Protein AF-A0A8H4LKE3-F1 (afdb_monomer_lite)

Radius of gyration: 18.61 Å; chains: 1; bounding box: 48×23×68 Å

Sequence (124 aa):
MVNLLLLNFLAVTGAQALWLATQNMDYSTNTGEGGVFNSPYCQVGKGDTEADAFSQASSTTNGIAIIAGGHCDQLPYQHTNQLGGFWDDHGTINYEDDTTHWFCSTGSESRGSCDAGAGVPKKK

pLDDT: mean 70.17, std 16.21, range [37.0, 90.12]

Secondary structure (DSSP, 8-state):
---------------PPPEEEEEEEEEE--STTT-EEEEEEEEEEEESSHHHHHHHHT-SSS---EETTS-GGGGGG-EEE-GGGEEEETTEEEEE-SSEEEEE---SSSEEEEETTSS-PEE-

Structure (mmCIF, N/CA/C/O backbone):
data_AF-A0A8H4LKE3-F1
#
_entry.id   AF-A0A8H4LKE3-F1
#
loop_
_atom_site.group_PDB
_atom_site.id
_atom_site.type_symbol
_atom_site.label_atom_id
_atom_site.label_alt_id
_atom_site.label_comp_id
_atom_site.label_asym_id
_atom_site.label_entity_id
_atom_site.label_seq_id
_atom_site.pdbx_PDB_ins_code
_atom_site.Cartn_x
_atom_site.Cartn_y
_atom_site.Cartn_z
_atom_site.occupancy
_atom_site.B_iso_or_equiv
_atom_site.auth_seq_id
_atom_site.auth_comp_id
_atom_site.auth_asym_id
_atom_site.auth_atom_id
_atom_site.pdbx_PDB_model_num
ATOM 1 N N . MET A 1 1 ? -15.416 5.517 54.151 1.00 37.00 1 MET A N 1
ATOM 2 C CA . MET A 1 1 ? -15.776 4.709 52.967 1.00 37.00 1 MET A CA 1
ATOM 3 C C . MET A 1 1 ? -15.997 5.677 51.817 1.00 37.00 1 MET A C 1
ATOM 5 O O . MET A 1 1 ? -17.026 6.334 51.783 1.00 37.00 1 MET A O 1
ATOM 9 N N . VAL A 1 2 ? -14.973 5.878 50.982 1.00 38.31 2 VAL A N 1
ATOM 10 C CA . VAL A 1 2 ? -15.024 6.788 49.827 1.00 38.31 2 VAL A CA 1
ATOM 11 C C . VAL A 1 2 ? -15.693 6.021 48.694 1.00 38.31 2 VAL A C 1
ATOM 13 O O . VAL A 1 2 ? -15.106 5.097 48.141 1.00 38.31 2 VAL A O 1
ATOM 16 N N . ASN A 1 3 ? -16.958 6.340 48.443 1.00 43.56 3 ASN A N 1
ATOM 17 C CA . ASN A 1 3 ? -17.759 5.763 47.374 1.00 43.56 3 ASN A CA 1
ATOM 18 C C . ASN A 1 3 ? -17.746 6.726 46.175 1.00 43.56 3 ASN A C 1
ATOM 20 O O . ASN A 1 3 ? -17.753 7.937 46.384 1.00 43.56 3 ASN A O 1
ATOM 24 N N . LEU A 1 4 ? -17.776 6.170 44.961 1.00 47.53 4 LEU A N 1
ATOM 25 C CA . LEU A 1 4 ? -17.733 6.832 43.643 1.00 47.53 4 LEU A CA 1
ATOM 26 C C . LEU A 1 4 ? -16.337 7.172 43.079 1.00 47.53 4 LEU A C 1
ATOM 28 O O . LEU A 1 4 ? -16.056 8.281 42.632 1.00 47.53 4 LEU A O 1
ATOM 32 N N . LEU A 1 5 ? -15.497 6.143 42.965 1.00 50.25 5 LEU A N 1
ATOM 33 C CA . LEU A 1 5 ? -14.688 5.953 41.756 1.00 50.25 5 LEU A CA 1
ATOM 34 C C . LEU A 1 5 ? -15.623 5.429 40.662 1.00 50.25 5 LEU A C 1
ATOM 36 O O . LEU A 1 5 ? -16.063 4.293 40.782 1.00 50.25 5 LEU A O 1
ATOM 40 N N . LEU A 1 6 ? -15.956 6.246 39.659 1.00 51.22 6 LEU A N 1
ATOM 41 C CA . LEU A 1 6 ? -16.426 5.839 38.318 1.00 51.22 6 LEU A CA 1
ATOM 42 C C . LEU A 1 6 ? -16.650 7.103 37.462 1.00 51.22 6 LEU A C 1
ATOM 44 O O . LEU A 1 6 ? -17.724 7.335 36.914 1.00 51.22 6 LEU A O 1
ATOM 48 N N . LEU A 1 7 ? -15.632 7.969 37.371 1.00 48.28 7 LEU A N 1
ATOM 49 C CA . LEU A 1 7 ? -15.608 9.003 36.337 1.00 48.28 7 LEU A CA 1
ATOM 50 C C . LEU A 1 7 ? -15.111 8.381 35.026 1.00 48.28 7 LEU A C 1
ATOM 52 O O . LEU A 1 7 ? -13.923 8.146 34.850 1.00 48.28 7 LEU A O 1
ATOM 56 N N . ASN A 1 8 ? -16.067 8.161 34.125 1.00 42.34 8 ASN A N 1
ATOM 57 C CA . ASN A 1 8 ? -15.948 8.366 32.682 1.00 42.34 8 ASN A CA 1
ATOM 58 C C . ASN A 1 8 ? -14.753 7.710 31.970 1.00 42.34 8 ASN A C 1
ATOM 60 O O . ASN A 1 8 ? -13.835 8.392 31.517 1.00 42.34 8 ASN A O 1
ATOM 64 N N . PHE A 1 9 ? -14.860 6.407 31.701 1.00 41.59 9 PHE A N 1
ATOM 65 C CA . PHE A 1 9 ? -14.285 5.848 30.474 1.00 41.59 9 PHE A CA 1
ATOM 66 C C . PHE A 1 9 ? -15.115 6.334 29.275 1.00 41.59 9 PHE A C 1
ATOM 68 O O . PHE A 1 9 ? -15.945 5.612 28.728 1.00 41.59 9 PHE A O 1
ATOM 75 N N . LEU A 1 10 ? -14.908 7.589 28.876 1.00 41.47 10 LEU A N 1
ATOM 76 C CA . LEU A 1 10 ? -15.251 8.056 27.536 1.00 41.47 10 LEU A CA 1
ATOM 77 C C . LEU A 1 10 ? -14.243 7.425 26.573 1.00 41.47 10 LEU A C 1
ATOM 79 O O . LEU A 1 10 ? -13.249 8.038 26.195 1.00 41.47 10 LEU A O 1
ATOM 83 N N . ALA A 1 11 ? -14.492 6.174 26.194 1.00 43.56 11 ALA A N 1
ATOM 84 C CA . ALA A 1 11 ? -13.904 5.598 24.998 1.00 43.56 11 ALA A CA 1
ATOM 85 C C . ALA A 1 11 ? -14.532 6.299 23.784 1.00 43.56 11 ALA A C 1
ATOM 87 O O . ALA A 1 11 ? -15.439 5.781 23.140 1.00 43.56 11 ALA A O 1
ATOM 88 N N . VAL A 1 12 ? -14.067 7.513 23.483 1.00 44.84 12 VAL A N 1
ATOM 89 C CA . VAL A 1 12 ? -14.168 8.054 22.127 1.00 44.84 12 VAL A CA 1
ATOM 90 C C . VAL A 1 12 ? -13.135 7.290 21.310 1.00 44.84 12 VAL A C 1
ATOM 92 O O . VAL A 1 12 ? -12.030 7.760 21.068 1.00 44.84 12 VAL A O 1
ATOM 95 N N . THR A 1 13 ? -13.473 6.072 20.899 1.00 47.38 13 THR A N 1
ATOM 96 C CA . THR A 1 13 ? -12.822 5.460 19.741 1.00 47.38 13 THR A CA 1
ATOM 97 C C . THR A 1 13 ? -13.482 6.074 18.516 1.00 47.38 13 THR A C 1
ATOM 99 O O . THR A 1 13 ? -14.294 5.444 17.840 1.00 47.38 13 THR A O 1
ATOM 102 N N . GLY A 1 14 ? -13.215 7.361 18.286 1.00 50.84 14 GLY A N 1
ATOM 103 C CA . GLY A 1 14 ? -13.414 7.933 16.966 1.00 50.84 14 GLY A CA 1
ATOM 104 C C . GLY A 1 14 ? -12.475 7.163 16.055 1.00 50.84 14 GLY A C 1
ATOM 105 O O . GLY A 1 14 ? -11.263 7.301 16.191 1.00 50.84 14 GLY A O 1
ATOM 106 N N . ALA A 1 15 ? -13.020 6.272 15.228 1.00 57.75 15 ALA A N 1
ATOM 107 C CA . ALA A 1 15 ? -12.243 5.635 14.180 1.00 57.75 15 ALA A CA 1
ATOM 108 C C . ALA A 1 15 ? -11.636 6.772 13.352 1.00 57.75 15 ALA A C 1
ATOM 110 O O . ALA A 1 15 ? -12.374 7.555 12.751 1.00 57.75 15 ALA A O 1
ATOM 111 N N . GLN A 1 16 ? -10.317 6.943 13.435 1.00 67.06 16 GLN A N 1
ATOM 112 C CA . GLN A 1 16 ? -9.627 7.930 12.618 1.00 67.06 16 GLN A CA 1
ATOM 113 C C . GLN A 1 16 ? -9.827 7.541 11.148 1.00 67.06 16 GLN A C 1
ATOM 115 O O . GLN A 1 16 ? -9.964 6.355 10.831 1.00 67.06 16 GLN A O 1
ATOM 120 N N . ALA A 1 17 ?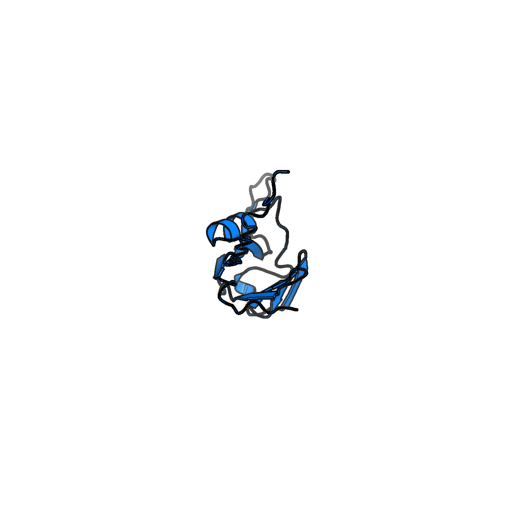 -9.945 8.535 10.269 1.00 72.19 17 ALA A N 1
ATOM 121 C CA . ALA A 1 17 ? -10.137 8.281 8.848 1.00 72.19 17 ALA A CA 1
ATOM 122 C C . ALA A 1 17 ? -8.899 7.561 8.305 1.00 72.19 17 ALA A C 1
ATOM 124 O O . ALA A 1 17 ? -7.787 8.069 8.425 1.00 72.19 17 ALA A O 1
ATOM 125 N N . LEU A 1 18 ? -9.085 6.368 7.742 1.00 84.06 18 LEU A N 1
ATOM 126 C CA . LEU A 1 18 ? -7.974 5.612 7.186 1.00 84.06 18 LEU A CA 1
ATOM 127 C C . LEU A 1 18 ? -7.670 6.114 5.776 1.00 84.06 18 LEU A C 1
ATOM 129 O O . LEU A 1 18 ? -8.504 6.000 4.885 1.00 84.06 18 LEU A O 1
ATOM 133 N N . TRP A 1 19 ? -6.456 6.590 5.552 1.00 88.25 19 TRP A N 1
ATOM 134 C CA . TRP A 1 19 ? -5.912 6.879 4.232 1.00 88.25 19 TRP A CA 1
ATOM 135 C C . TRP A 1 19 ? -5.108 5.698 3.711 1.00 88.25 19 TRP A C 1
ATOM 137 O O . TRP A 1 19 ? -4.336 5.092 4.456 1.00 88.25 19 TRP A O 1
ATOM 147 N N . LEU A 1 20 ? -5.256 5.411 2.420 1.00 87.50 20 LEU A N 1
ATOM 148 C CA . LEU A 1 20 ? -4.415 4.483 1.671 1.00 87.50 20 LEU A CA 1
ATOM 149 C C . LEU A 1 20 ? -3.623 5.265 0.626 1.00 87.50 20 LEU A C 1
ATOM 151 O O . LEU A 1 20 ? -4.147 6.184 -0.002 1.00 87.50 20 LEU A O 1
ATOM 155 N N . ALA A 1 21 ? -2.362 4.899 0.438 1.00 88.75 21 ALA A N 1
ATOM 156 C CA . ALA A 1 21 ? -1.483 5.504 -0.549 1.00 88.75 21 ALA A CA 1
ATOM 157 C C . ALA A 1 21 ? -0.725 4.436 -1.332 1.00 88.75 21 ALA A C 1
ATOM 159 O O . ALA A 1 21 ? -0.398 3.379 -0.801 1.00 88.75 21 ALA A O 1
ATOM 160 N N . THR A 1 22 ? -0.424 4.752 -2.585 1.00 87.62 22 THR A N 1
ATOM 161 C CA . THR A 1 22 ? 0.3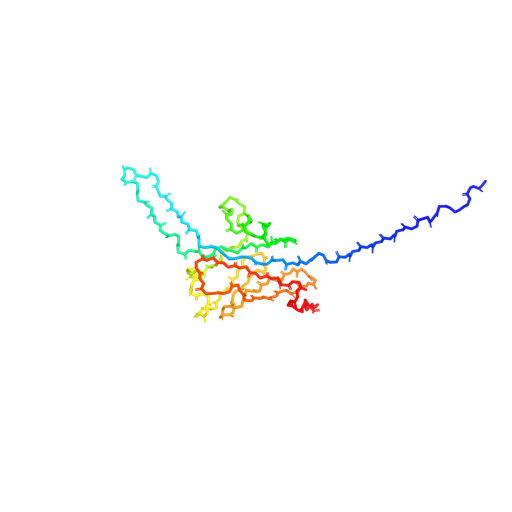66 3.955 -3.525 1.00 87.62 22 THR A CA 1
ATOM 162 C C . THR A 1 22 ? 1.527 4.790 -4.037 1.00 87.62 22 THR A C 1
ATOM 164 O O . THR A 1 22 ? 1.363 5.987 -4.298 1.00 87.62 22 THR A O 1
ATOM 167 N N . GLN A 1 23 ? 2.700 4.183 -4.181 1.00 86.75 23 GLN A N 1
ATOM 168 C CA . GLN A 1 23 ? 3.874 4.861 -4.714 1.00 86.75 23 GLN A CA 1
ATOM 169 C C . GLN A 1 23 ? 4.807 3.895 -5.439 1.00 86.75 23 GLN A C 1
ATOM 171 O O . GLN A 1 23 ? 5.202 2.861 -4.899 1.00 86.75 23 GLN A O 1
ATOM 176 N N . ASN A 1 24 ? 5.196 4.257 -6.662 1.00 82.44 24 ASN A N 1
ATOM 177 C CA . ASN A 1 24 ? 6.297 3.602 -7.349 1.00 82.44 24 ASN A CA 1
ATOM 178 C C . ASN A 1 24 ? 7.576 3.821 -6.551 1.00 82.44 24 ASN A C 1
ATOM 180 O O . ASN A 1 24 ? 7.923 4.952 -6.205 1.00 82.44 24 ASN A O 1
ATOM 184 N N . MET A 1 25 ? 8.288 2.734 -6.294 1.00 74.00 25 MET A N 1
ATOM 185 C CA . MET A 1 25 ? 9.642 2.834 -5.778 1.00 74.00 25 MET A CA 1
ATOM 186 C C . MET A 1 25 ? 10.618 2.956 -6.941 1.00 74.00 25 MET A C 1
ATOM 188 O O . MET A 1 25 ? 10.400 2.399 -8.008 1.00 74.00 25 MET A O 1
ATOM 192 N N . ASP A 1 26 ? 11.731 3.636 -6.725 1.00 65.31 26 ASP A N 1
ATOM 193 C CA . ASP A 1 26 ? 12.875 3.565 -7.625 1.00 65.31 26 ASP A CA 1
ATOM 194 C C . ASP A 1 26 ? 14.031 2.980 -6.817 1.00 65.31 26 ASP A C 1
ATOM 196 O O . ASP A 1 26 ? 14.398 3.516 -5.769 1.00 65.31 26 ASP A O 1
ATOM 200 N N . TYR A 1 27 ? 14.581 1.845 -7.257 1.00 58.75 27 TYR A N 1
ATOM 201 C CA . TYR A 1 27 ? 15.758 1.255 -6.625 1.00 58.75 27 TYR A CA 1
ATOM 202 C C . TYR A 1 27 ? 16.996 1.656 -7.423 1.00 58.75 27 TYR A C 1
ATOM 204 O O . TYR A 1 27 ? 17.277 1.145 -8.507 1.00 58.75 27 TYR A O 1
ATOM 212 N N . SER A 1 28 ? 17.797 2.557 -6.869 1.00 51.62 28 SER A N 1
ATOM 213 C CA . SER A 1 28 ? 19.135 2.795 -7.395 1.00 51.62 28 SER A CA 1
ATOM 214 C C . SER A 1 28 ? 20.088 1.707 -6.902 1.00 51.62 28 SER A C 1
ATOM 216 O O . SER A 1 28 ? 20.165 1.405 -5.709 1.00 51.62 28 SER A O 1
ATOM 218 N N . THR A 1 29 ? 20.828 1.093 -7.825 1.00 50.09 29 THR A N 1
ATOM 219 C CA . THR A 1 29 ? 21.931 0.200 -7.450 1.00 50.09 29 THR A CA 1
ATOM 220 C C . THR A 1 29 ? 23.208 1.023 -7.362 1.00 50.09 29 THR A C 1
ATOM 222 O O . THR A 1 29 ? 23.514 1.814 -8.251 1.00 50.09 29 THR A O 1
ATOM 225 N N . ASN A 1 30 ? 23.973 0.843 -6.286 1.00 52.03 30 ASN A N 1
ATOM 226 C CA . ASN A 1 30 ? 25.210 1.594 -6.058 1.00 52.03 30 ASN A CA 1
ATOM 227 C C . ASN A 1 30 ? 26.444 0.914 -6.695 1.00 52.03 30 ASN A C 1
ATOM 229 O O . ASN A 1 30 ? 27.565 1.043 -6.206 1.00 52.03 30 ASN A O 1
ATOM 233 N N . THR A 1 31 ? 26.251 0.120 -7.752 1.00 52.38 31 THR A N 1
ATOM 234 C CA . THR A 1 31 ? 27.340 -0.549 -8.474 1.00 52.38 31 THR A CA 1
ATOM 235 C C . THR A 1 31 ? 27.899 0.377 -9.549 1.00 52.38 31 THR A C 1
ATOM 237 O O . THR A 1 31 ? 27.186 0.657 -10.504 1.00 52.38 31 THR A O 1
ATOM 240 N N . GLY A 1 32 ? 29.156 0.816 -9.386 1.00 47.53 32 GLY A N 1
ATOM 241 C CA . GLY A 1 32 ? 30.131 1.294 -10.395 1.00 47.53 32 GLY A CA 1
ATOM 242 C C . GLY A 1 32 ? 29.729 2.374 -11.415 1.00 47.53 32 GLY A C 1
ATOM 243 O O . GLY A 1 32 ? 30.432 3.369 -11.547 1.00 47.53 32 GLY A O 1
ATOM 244 N N . GLU A 1 33 ? 28.623 2.178 -12.130 1.00 53.12 33 GLU A N 1
ATOM 245 C CA . GLU A 1 33 ? 28.094 3.017 -13.214 1.00 53.12 33 GLU A CA 1
ATOM 246 C C . GLU A 1 33 ? 26.740 3.677 -12.872 1.00 53.12 33 GLU A C 1
ATOM 248 O O . GLU A 1 33 ? 26.168 4.370 -13.706 1.00 53.12 33 GLU A O 1
ATOM 253 N N . GLY A 1 34 ? 26.229 3.520 -11.642 1.00 49.69 34 GLY A N 1
ATOM 254 C CA . GLY A 1 34 ? 25.145 4.362 -11.111 1.00 49.69 34 GLY A CA 1
ATOM 255 C C . GLY A 1 34 ? 23.797 4.235 -11.832 1.00 49.69 34 GLY A C 1
ATOM 256 O O . GLY A 1 34 ? 23.100 5.231 -12.017 1.00 49.69 34 GLY A O 1
ATOM 257 N N . GLY A 1 35 ? 23.415 3.022 -12.240 1.00 53.03 35 GLY A N 1
ATOM 258 C CA . GLY A 1 35 ? 22.096 2.770 -12.817 1.00 53.03 35 GLY A CA 1
ATOM 259 C C . GLY A 1 35 ? 20.979 2.953 -11.784 1.00 53.03 35 GLY A C 1
ATOM 260 O O . GLY A 1 35 ? 20.899 2.206 -10.801 1.00 53.03 35 GLY A O 1
ATOM 261 N N . VAL A 1 36 ? 20.101 3.934 -12.018 1.00 52.38 36 VAL A N 1
ATOM 262 C CA . VAL A 1 36 ? 18.771 3.983 -11.398 1.00 52.38 36 VAL A CA 1
ATOM 263 C C . VAL A 1 36 ? 17.896 2.992 -12.156 1.00 52.38 36 VAL A C 1
ATOM 265 O O . VAL A 1 36 ? 17.640 3.181 -13.344 1.00 52.38 36 VAL A O 1
ATOM 268 N N . PHE A 1 37 ? 17.474 1.922 -11.489 1.00 53.00 37 PHE A N 1
ATOM 269 C CA . PHE A 1 37 ? 16.500 0.992 -12.040 1.00 53.00 37 PHE A CA 1
ATOM 270 C C . PHE A 1 37 ? 15.157 1.304 -11.386 1.00 53.00 37 PHE A C 1
ATOM 272 O O . PHE A 1 37 ? 15.023 1.251 -10.163 1.00 53.00 37 PHE A O 1
ATOM 279 N N . ASN A 1 38 ? 14.158 1.655 -12.194 1.00 53.19 38 ASN A N 1
ATOM 280 C CA . ASN A 1 38 ? 12.802 1.830 -11.684 1.00 53.19 38 ASN A CA 1
ATOM 281 C C . ASN A 1 38 ? 12.401 0.526 -10.978 1.00 53.19 38 ASN A C 1
ATOM 283 O O . ASN A 1 38 ? 12.586 -0.561 -11.538 1.00 53.19 38 ASN A O 1
ATOM 287 N N . SER A 1 39 ? 11.929 0.607 -9.733 1.00 57.84 39 SER A N 1
ATOM 288 C CA . SER A 1 39 ? 11.477 -0.598 -9.040 1.00 57.84 39 SER A CA 1
ATOM 289 C C . SER A 1 39 ? 10.276 -1.146 -9.794 1.00 57.84 39 SER A C 1
ATOM 291 O O . SER A 1 39 ? 9.361 -0.377 -10.085 1.00 57.84 39 SER A O 1
ATOM 293 N N . PRO A 1 40 ? 10.188 -2.462 -10.028 1.00 58.97 40 PRO A N 1
ATOM 294 C CA . PRO A 1 40 ? 8.998 -3.056 -10.623 1.00 58.97 40 PRO A CA 1
ATOM 295 C C . PRO A 1 40 ? 7.816 -3.130 -9.638 1.00 58.97 40 PRO A C 1
ATOM 297 O O . PRO A 1 40 ? 6.877 -3.879 -9.882 1.00 58.97 40 PRO A O 1
ATOM 300 N N . TYR A 1 41 ? 7.872 -2.425 -8.503 1.00 73.50 41 TYR A N 1
ATOM 301 C CA . TYR A 1 41 ? 6.932 -2.588 -7.399 1.00 73.50 41 TYR A CA 1
ATOM 302 C C . TYR A 1 41 ? 6.250 -1.271 -7.030 1.00 73.50 41 TYR A C 1
ATOM 304 O O . TYR A 1 41 ? 6.914 -0.288 -6.686 1.00 73.50 41 TYR A O 1
ATOM 312 N N . CYS A 1 42 ? 4.922 -1.302 -7.014 1.00 80.38 42 CYS A N 1
ATOM 313 C CA . CYS A 1 42 ? 4.076 -0.304 -6.378 1.00 80.38 42 CYS A CA 1
ATOM 314 C C . CYS A 1 42 ? 3.969 -0.591 -4.872 1.00 80.38 42 CYS A C 1
ATOM 316 O O . CYS A 1 42 ? 3.449 -1.621 -4.459 1.00 80.38 42 CYS A O 1
ATOM 318 N N . GLN A 1 43 ? 4.477 0.283 -4.013 1.00 83.00 43 GLN A N 1
ATOM 319 C CA . GLN A 1 43 ? 4.307 0.126 -2.569 1.00 83.00 43 GLN A CA 1
ATOM 320 C C . GLN A 1 43 ? 2.975 0.705 -2.117 1.00 83.00 43 GLN A C 1
ATOM 322 O O . GLN A 1 43 ? 2.554 1.748 -2.614 1.00 83.00 43 GLN A O 1
ATOM 327 N N . VAL A 1 44 ? 2.341 0.037 -1.153 1.00 82.31 44 VAL A N 1
ATOM 328 C CA . VAL A 1 44 ? 1.146 0.542 -0.475 1.00 82.31 44 VAL A CA 1
ATOM 329 C C . VAL A 1 44 ? 1.455 0.910 0.965 1.00 82.31 44 VAL A C 1
ATOM 331 O O . VAL A 1 44 ? 2.186 0.212 1.666 1.00 82.31 44 VAL A O 1
ATOM 334 N N . GLY A 1 45 ? 0.874 2.016 1.410 1.00 83.12 45 GLY A N 1
ATOM 335 C CA . GLY A 1 45 ? 0.939 2.487 2.785 1.00 83.12 45 GLY A CA 1
ATOM 336 C C . GLY A 1 45 ? -0.445 2.857 3.293 1.00 83.12 45 GLY A C 1
ATOM 337 O O . GLY A 1 45 ? -1.341 3.184 2.512 1.00 83.12 45 GLY A O 1
ATOM 338 N N . LYS A 1 46 ? -0.612 2.820 4.615 1.00 86.00 46 LYS A N 1
ATOM 339 C CA . LYS A 1 46 ? -1.823 3.292 5.290 1.00 86.00 46 LYS A CA 1
ATOM 340 C C . LYS A 1 46 ? -1.479 4.309 6.363 1.00 86.00 46 LYS A C 1
ATOM 342 O O . LYS A 1 46 ? -0.395 4.255 6.932 1.00 86.00 46 LYS A O 1
ATOM 347 N N . GLY A 1 47 ? -2.397 5.198 6.693 1.00 85.19 47 GLY A N 1
ATOM 348 C CA . GLY A 1 47 ? -2.192 6.168 7.763 1.00 85.19 47 GLY A CA 1
ATOM 349 C C . GLY A 1 47 ? -3.495 6.805 8.200 1.00 85.19 47 GLY A C 1
ATOM 350 O O . GLY A 1 47 ? -4.491 6.714 7.494 1.00 85.19 47 GLY A O 1
ATOM 351 N N . ASP A 1 48 ? -3.481 7.466 9.351 1.00 85.81 48 ASP A N 1
ATOM 352 C CA . ASP A 1 48 ? -4.629 8.262 9.805 1.00 85.81 48 ASP A CA 1
ATOM 353 C C . ASP A 1 48 ? -4.745 9.583 9.012 1.00 85.81 48 ASP A C 1
ATOM 355 O O . ASP A 1 48 ? -5.762 10.276 9.039 1.00 85.81 48 ASP A O 1
ATOM 359 N N . THR A 1 49 ? -3.689 9.935 8.270 1.00 88.31 49 THR A N 1
ATOM 360 C CA . THR A 1 49 ? -3.637 11.059 7.337 1.00 88.31 49 THR A CA 1
ATOM 361 C C . THR A 1 49 ? -3.029 10.633 6.002 1.00 88.31 49 THR A C 1
ATOM 363 O O . THR A 1 49 ? -2.274 9.660 5.921 1.00 88.31 49 THR A O 1
ATOM 366 N N . GLU A 1 50 ? -3.302 11.404 4.948 1.00 89.38 50 GLU A N 1
ATOM 367 C CA . GLU A 1 50 ? -2.696 11.206 3.628 1.00 89.38 50 GLU A CA 1
ATOM 368 C C . GLU A 1 50 ? -1.156 11.216 3.687 1.00 89.38 50 GLU A C 1
ATOM 370 O O . GLU A 1 50 ? -0.487 10.390 3.062 1.00 89.38 50 GLU A O 1
ATOM 375 N N . ALA A 1 51 ? -0.586 12.138 4.470 1.00 90.12 51 ALA A N 1
ATOM 376 C CA . ALA A 1 51 ? 0.858 12.276 4.623 1.00 90.12 51 ALA A CA 1
ATOM 377 C C . ALA A 1 51 ? 1.483 11.049 5.303 1.00 90.12 51 ALA A C 1
ATOM 379 O O . ALA A 1 51 ? 2.535 10.579 4.867 1.00 90.12 51 ALA A O 1
ATOM 380 N N . ASP A 1 52 ? 0.820 10.501 6.323 1.00 87.81 52 ASP A N 1
ATOM 381 C CA . ASP A 1 52 ? 1.276 9.287 7.002 1.00 87.81 52 ASP A CA 1
ATOM 382 C C . ASP A 1 52 ? 1.213 8.074 6.074 1.00 87.81 52 ASP A C 1
ATOM 384 O O . ASP A 1 52 ? 2.161 7.286 6.025 1.00 87.81 52 ASP A O 1
ATOM 388 N N . ALA A 1 53 ? 0.139 7.956 5.286 1.00 87.50 53 ALA A N 1
ATOM 389 C CA . ALA A 1 53 ? -0.006 6.891 4.302 1.00 87.50 53 ALA A CA 1
ATOM 390 C C . ALA A 1 53 ? 1.120 6.937 3.256 1.00 87.50 53 ALA A C 1
ATOM 392 O O . ALA A 1 53 ? 1.736 5.909 2.977 1.00 87.50 53 ALA A O 1
ATOM 393 N N . PHE A 1 54 ? 1.464 8.120 2.732 1.00 87.88 54 PHE A N 1
ATOM 394 C CA . PHE A 1 54 ? 2.589 8.266 1.799 1.00 87.88 54 PHE A CA 1
ATOM 395 C C . PHE A 1 54 ? 3.954 8.042 2.437 1.00 87.88 54 PHE A C 1
ATOM 397 O O . PHE A 1 54 ? 4.821 7.435 1.812 1.00 87.88 54 PHE A O 1
ATOM 404 N N . SER A 1 55 ? 4.156 8.519 3.666 1.00 85.56 55 SER A N 1
ATOM 405 C CA . SER A 1 55 ? 5.388 8.276 4.422 1.00 85.56 55 SER A CA 1
ATOM 406 C C . SER A 1 55 ? 5.649 6.773 4.558 1.00 85.56 55 SER A C 1
ATOM 408 O O . SER A 1 55 ? 6.767 6.307 4.335 1.00 85.56 55 SER A O 1
ATOM 410 N N . GLN A 1 56 ? 4.597 5.995 4.826 1.00 83.38 56 GLN A N 1
ATOM 411 C CA . GLN A 1 56 ? 4.677 4.537 4.872 1.00 83.38 56 GLN A CA 1
ATOM 412 C C . GLN A 1 56 ? 4.855 3.909 3.483 1.00 83.38 56 GLN A C 1
ATOM 414 O O . GLN A 1 56 ? 5.716 3.046 3.338 1.00 83.38 56 GLN A O 1
ATOM 419 N N . ALA A 1 57 ? 4.131 4.376 2.459 1.00 83.12 57 ALA A N 1
ATOM 420 C CA . ALA A 1 57 ? 4.276 3.900 1.077 1.00 83.12 57 ALA A CA 1
ATOM 421 C C . ALA A 1 57 ? 5.656 4.213 0.461 1.00 83.12 57 ALA A C 1
ATOM 423 O O . ALA A 1 57 ? 6.052 3.577 -0.503 1.00 83.12 57 ALA A O 1
ATOM 424 N N . SER A 1 58 ? 6.387 5.194 0.999 1.00 80.38 58 SER A N 1
ATOM 425 C CA . SER A 1 58 ? 7.760 5.538 0.594 1.00 80.38 58 SER A CA 1
ATOM 426 C C . SER A 1 58 ? 8.839 4.772 1.373 1.00 80.38 58 SER A C 1
ATOM 428 O O . SER A 1 58 ? 10.032 4.932 1.099 1.00 80.38 58 SER A O 1
ATOM 430 N N . SER A 1 59 ? 8.471 4.004 2.403 1.00 73.19 59 SER A N 1
ATOM 431 C CA . SER A 1 59 ? 9.437 3.399 3.322 1.00 73.19 59 SER A CA 1
ATOM 432 C C . SER A 1 59 ? 9.953 2.055 2.801 1.00 73.19 59 SER A C 1
ATOM 434 O O . SER A 1 59 ? 9.278 1.033 2.878 1.00 73.19 59 SER A O 1
ATOM 436 N N . THR A 1 60 ? 11.211 2.018 2.349 1.00 59.88 60 THR A N 1
ATOM 437 C CA . THR A 1 60 ? 11.886 0.780 1.905 1.00 59.88 60 THR A CA 1
ATOM 438 C C . THR A 1 60 ? 12.204 -0.199 3.037 1.00 59.88 60 THR A C 1
ATOM 440 O O . THR A 1 60 ? 12.301 -1.398 2.789 1.00 59.88 60 THR A O 1
ATOM 443 N N . THR A 1 61 ? 12.399 0.295 4.262 1.00 50.62 61 THR A N 1
ATOM 444 C CA . THR A 1 61 ? 12.904 -0.489 5.407 1.00 50.62 61 THR A CA 1
ATOM 445 C C . THR A 1 61 ? 11.793 -1.009 6.323 1.00 50.62 61 THR A C 1
ATOM 447 O O . THR A 1 61 ? 12.004 -1.985 7.035 1.00 50.62 61 THR A O 1
ATOM 450 N N . ASN A 1 62 ? 10.616 -0.372 6.291 1.00 42.47 62 ASN A N 1
ATOM 451 C CA . ASN A 1 62 ? 9.425 -0.737 7.070 1.00 42.47 62 ASN A CA 1
ATOM 452 C C . ASN A 1 62 ? 8.223 -1.077 6.165 1.00 42.47 62 ASN A C 1
ATOM 454 O O . ASN A 1 62 ? 7.085 -1.038 6.625 1.00 42.47 62 ASN A O 1
ATOM 458 N N . GLY A 1 63 ? 8.456 -1.350 4.876 1.00 43.97 63 GLY A N 1
ATOM 459 C CA . GLY A 1 63 ? 7.403 -1.626 3.897 1.00 43.97 63 GLY A CA 1
ATOM 460 C C . GLY A 1 63 ? 6.667 -2.924 4.230 1.00 43.97 63 GLY A C 1
ATOM 461 O O . GLY A 1 63 ? 7.205 -4.013 4.045 1.00 43.97 63 GLY A O 1
ATOM 462 N N . ILE A 1 64 ? 5.444 -2.807 4.749 1.00 47.94 64 ILE A N 1
ATOM 463 C CA . ILE A 1 64 ? 4.627 -3.940 5.216 1.00 47.94 64 ILE A CA 1
ATOM 464 C C . ILE A 1 64 ? 3.805 -4.589 4.080 1.00 47.94 64 ILE A C 1
ATOM 466 O O . ILE A 1 64 ? 3.257 -5.669 4.282 1.00 47.94 64 ILE A O 1
ATOM 470 N N . ALA A 1 65 ? 3.787 -4.042 2.858 1.00 51.66 65 ALA A N 1
ATOM 471 C CA . ALA A 1 65 ? 3.182 -4.721 1.709 1.00 51.66 65 ALA A CA 1
ATOM 472 C C . ALA A 1 65 ? 3.715 -4.210 0.360 1.00 51.66 65 ALA A C 1
ATOM 474 O O . ALA A 1 65 ? 3.803 -3.009 0.107 1.00 51.66 65 ALA A O 1
ATOM 475 N N . ILE A 1 66 ? 4.075 -5.157 -0.508 1.00 53.62 66 ILE A N 1
ATOM 476 C CA . ILE A 1 66 ? 4.464 -4.933 -1.900 1.00 53.62 66 ILE A CA 1
ATOM 477 C C . ILE A 1 66 ? 3.256 -5.269 -2.769 1.00 53.62 66 ILE A C 1
ATOM 479 O O . ILE A 1 66 ? 2.892 -6.446 -2.757 1.00 53.62 66 ILE A O 1
ATOM 483 N N . ILE A 1 67 ? 2.758 -4.284 -3.545 1.00 52.75 67 ILE A N 1
ATOM 484 C CA . ILE A 1 67 ? 2.335 -4.347 -4.965 1.00 52.75 67 ILE A CA 1
ATOM 485 C C . ILE A 1 67 ? 2.908 -5.500 -5.799 1.00 52.75 67 ILE A C 1
ATOM 487 O O . ILE A 1 67 ? 3.615 -5.208 -6.761 1.00 52.75 67 ILE A O 1
ATOM 491 N N . ALA A 1 68 ? 2.799 -6.768 -5.400 1.00 48.75 68 ALA A N 1
ATOM 492 C CA . ALA A 1 68 ? 3.576 -7.861 -5.979 1.00 48.75 68 ALA A CA 1
ATOM 493 C C . ALA A 1 68 ? 3.029 -8.190 -7.370 1.00 48.75 68 ALA A C 1
ATOM 495 O O . ALA A 1 68 ? 2.183 -9.066 -7.523 1.00 48.75 68 ALA A O 1
ATOM 496 N N . GLY A 1 69 ? 3.496 -7.452 -8.377 1.00 52.97 69 GLY A N 1
ATOM 497 C CA . GLY A 1 69 ? 3.077 -7.642 -9.763 1.00 52.97 69 GLY A CA 1
ATOM 498 C C . GLY A 1 69 ? 3.461 -6.533 -10.744 1.00 52.97 69 GLY A C 1
ATOM 499 O O . GLY A 1 69 ? 3.555 -6.829 -11.936 1.00 52.97 69 GLY A O 1
ATOM 500 N N . GLY A 1 70 ? 3.734 -5.301 -10.286 1.00 67.19 70 GLY A N 1
ATOM 501 C CA . GLY A 1 70 ? 4.016 -4.200 -11.213 1.00 67.19 70 GLY A CA 1
ATOM 502 C C . GLY A 1 70 ? 4.053 -2.790 -10.617 1.00 67.19 70 GLY A C 1
ATOM 503 O O . GLY A 1 70 ? 4.021 -2.598 -9.399 1.00 67.19 70 GLY A O 1
ATOM 504 N N . HIS A 1 71 ? 4.114 -1.798 -11.510 1.00 80.56 71 HIS A N 1
ATOM 505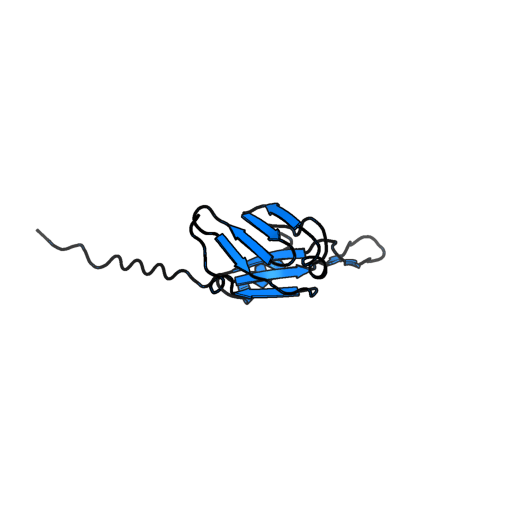 C CA . HIS A 1 71 ? 4.043 -0.370 -11.180 1.00 80.56 71 HIS A CA 1
ATOM 506 C C . HIS A 1 71 ? 2.614 0.081 -10.820 1.00 80.56 71 HIS A C 1
ATOM 508 O O . HIS A 1 71 ? 1.634 -0.569 -11.177 1.00 80.56 71 HIS A O 1
ATOM 514 N N . CYS A 1 72 ? 2.476 1.224 -10.142 1.00 81.88 72 CYS A N 1
ATOM 515 C CA . CYS A 1 72 ? 1.185 1.757 -9.702 1.00 81.88 72 CYS A CA 1
ATOM 516 C C . CYS A 1 72 ? 0.258 2.144 -10.867 1.00 81.88 72 CYS A C 1
ATOM 518 O O . CYS A 1 72 ? -0.961 2.081 -10.738 1.00 81.88 72 CYS A O 1
ATOM 520 N N . ASP A 1 73 ? 0.801 2.447 -12.046 1.00 82.44 73 ASP A N 1
ATOM 521 C CA . ASP A 1 73 ? 0.016 2.655 -13.268 1.00 82.44 73 ASP A CA 1
ATOM 522 C C . ASP A 1 73 ? -0.584 1.358 -13.840 1.00 82.44 73 ASP A C 1
ATOM 524 O O . ASP A 1 73 ? -1.441 1.398 -14.724 1.00 82.44 73 ASP A O 1
ATOM 528 N N . GLN A 1 74 ? -0.184 0.198 -13.311 1.00 80.69 74 GLN A N 1
ATOM 529 C CA . GLN A 1 74 ? -0.658 -1.116 -13.747 1.00 80.69 74 GLN A CA 1
ATOM 530 C C . GLN A 1 74 ? -1.770 -1.689 -12.862 1.00 80.69 74 GLN A C 1
ATOM 532 O O . GLN A 1 74 ? -2.376 -2.691 -13.245 1.00 80.69 74 GLN A O 1
ATOM 537 N N . LEU A 1 75 ? -2.084 -1.040 -11.735 1.00 80.25 75 LEU A N 1
ATOM 538 C CA . LEU A 1 75 ? -3.132 -1.472 -10.802 1.00 80.25 75 LEU A CA 1
ATOM 539 C C . LEU A 1 75 ? -4.486 -1.730 -11.485 1.00 80.25 75 LEU A C 1
ATOM 541 O O . LEU A 1 75 ? -5.068 -2.783 -11.251 1.00 80.25 75 LEU A O 1
ATOM 545 N N . PRO A 1 76 ? -4.980 -0.885 -12.419 1.00 84.12 76 PRO A N 1
ATOM 546 C CA . PRO A 1 76 ? -6.267 -1.135 -13.081 1.00 84.12 76 PRO A CA 1
ATOM 547 C C . PRO A 1 76 ? -6.354 -2.448 -13.877 1.00 84.12 76 PRO A C 1
ATOM 549 O O . PRO A 1 76 ? -7.443 -2.852 -14.283 1.00 84.12 76 PRO A O 1
ATOM 552 N N . TYR A 1 77 ? -5.221 -3.096 -14.149 1.00 80.12 77 TYR A N 1
ATOM 553 C CA . TYR A 1 77 ? -5.119 -4.234 -15.061 1.00 80.12 77 TYR A CA 1
ATOM 554 C C . TYR A 1 77 ? -4.688 -5.532 -14.380 1.00 80.12 77 TYR A C 1
ATOM 556 O O . TYR A 1 77 ? -4.568 -6.553 -15.060 1.00 80.12 77 TYR A O 1
ATOM 564 N N . GLN A 1 78 ? -4.416 -5.510 -13.075 1.00 73.56 78 GLN A N 1
ATOM 565 C CA . GLN A 1 78 ? -3.932 -6.673 -12.345 1.00 73.56 78 GLN A CA 1
ATOM 566 C C . GLN A 1 78 ? -4.772 -6.926 -11.092 1.00 73.56 78 GLN A C 1
ATOM 568 O O . GLN A 1 78 ? -5.411 -6.041 -10.539 1.00 73.56 78 GLN A O 1
ATOM 573 N N . HIS A 1 79 ? -4.788 -8.184 -10.666 1.00 80.81 79 HIS A N 1
ATOM 574 C CA . HIS A 1 79 ? -5.255 -8.575 -9.346 1.00 80.81 79 HIS A CA 1
ATOM 575 C C . HIS A 1 79 ? -4.064 -9.191 -8.625 1.00 80.81 79 HIS A C 1
ATOM 577 O O . HIS A 1 79 ? -3.400 -10.077 -9.172 1.00 80.81 79 HIS A O 1
ATOM 583 N N . THR A 1 80 ? -3.774 -8.729 -7.415 1.00 73.38 80 THR A N 1
ATOM 584 C CA . THR A 1 80 ? -2.604 -9.189 -6.655 1.00 73.38 80 THR A CA 1
ATOM 585 C C . THR A 1 80 ? -2.983 -9.403 -5.200 1.00 73.38 80 THR A C 1
ATOM 587 O O . THR A 1 80 ? -3.763 -8.636 -4.654 1.00 73.38 80 THR A O 1
ATOM 590 N N . ASN A 1 81 ? -2.421 -10.426 -4.555 1.00 63.81 81 ASN A N 1
ATOM 591 C CA . ASN A 1 81 ? -2.634 -10.709 -3.133 1.00 63.81 81 ASN A CA 1
ATOM 592 C C . ASN A 1 81 ? -1.391 -10.305 -2.337 1.00 63.81 81 ASN A C 1
ATOM 594 O O . ASN A 1 81 ? -0.281 -10.625 -2.774 1.00 63.81 81 ASN A O 1
ATOM 598 N N . GLN A 1 82 ? -1.548 -9.610 -1.204 1.00 67.94 82 GLN A N 1
ATOM 599 C CA . GLN A 1 82 ? -0.409 -9.030 -0.492 1.00 67.94 82 GLN A CA 1
ATOM 600 C C . GLN A 1 82 ? -0.439 -9.193 1.014 1.00 67.94 82 GLN A C 1
ATOM 602 O O . GLN A 1 82 ? -1.448 -9.384 1.688 1.00 67.94 82 GLN A O 1
ATOM 607 N N . LEU A 1 83 ? 0.783 -9.158 1.527 1.00 65.69 83 LEU A N 1
ATOM 608 C CA . LEU A 1 83 ? 1.114 -9.337 2.923 1.00 65.69 83 LEU A CA 1
ATOM 609 C C . LEU A 1 83 ? 0.476 -8.232 3.773 1.00 65.69 83 LEU A C 1
ATOM 611 O O . LEU A 1 83 ? 0.150 -7.154 3.286 1.00 65.69 83 LEU A O 1
ATOM 615 N N . GLY A 1 84 ? 0.272 -8.512 5.059 1.00 72.00 84 GLY A N 1
ATOM 616 C CA . GLY A 1 84 ? -0.254 -7.513 5.992 1.00 72.00 84 GLY A CA 1
ATOM 617 C C . GLY A 1 84 ? -1.704 -7.087 5.732 1.00 72.00 84 GLY A C 1
ATOM 618 O O . GLY A 1 84 ? -2.089 -6.022 6.201 1.00 72.00 84 GLY A O 1
ATOM 619 N N . GLY A 1 85 ? -2.486 -7.893 5.001 1.00 79.56 85 GLY A N 1
ATOM 620 C CA . GLY A 1 85 ? -3.911 -7.646 4.763 1.00 79.56 85 GLY A CA 1
ATOM 621 C C . GLY A 1 85 ? -4.213 -6.750 3.564 1.00 79.56 85 GLY A C 1
ATOM 622 O O . GLY A 1 85 ? -5.356 -6.343 3.399 1.00 79.56 85 GLY A O 1
ATOM 623 N N . PHE A 1 86 ? -3.219 -6.431 2.733 1.00 82.19 86 PHE A N 1
ATOM 624 C CA . PHE A 1 86 ? -3.418 -5.638 1.522 1.00 82.19 86 PHE A CA 1
ATOM 625 C C . PHE A 1 86 ? -3.682 -6.511 0.297 1.00 82.19 86 PHE A C 1
ATOM 627 O O . PHE A 1 86 ? -3.155 -7.612 0.177 1.00 82.19 86 PHE A O 1
ATOM 634 N N . TRP A 1 87 ? -4.460 -6.011 -0.656 1.00 82.81 87 TRP A N 1
ATOM 635 C CA . TRP A 1 87 ? -4.531 -6.577 -2.003 1.00 82.81 87 TRP A CA 1
ATOM 636 C C . TRP A 1 87 ? -5.032 -5.531 -2.995 1.00 82.81 87 TRP A C 1
ATOM 638 O O . TRP A 1 87 ? -5.644 -4.534 -2.613 1.00 82.81 87 TRP A O 1
ATOM 648 N N . ASP A 1 88 ? -4.768 -5.760 -4.275 1.00 83.25 88 ASP A N 1
ATOM 649 C CA . ASP A 1 88 ? -5.309 -4.949 -5.363 1.00 83.25 88 ASP A CA 1
ATOM 650 C C . ASP A 1 88 ? -6.348 -5.759 -6.134 1.00 83.25 88 ASP A C 1
ATOM 652 O O . ASP A 1 88 ? -6.137 -6.936 -6.441 1.00 83.25 88 ASP A O 1
ATOM 656 N N . ASP A 1 89 ? -7.468 -5.115 -6.438 1.00 85.69 89 ASP A N 1
ATOM 657 C CA . ASP A 1 89 ? -8.498 -5.627 -7.328 1.00 85.69 89 ASP A CA 1
ATOM 658 C C . ASP A 1 89 ? -8.770 -4.611 -8.437 1.00 85.69 89 ASP A C 1
ATOM 660 O O . ASP A 1 89 ? -9.629 -3.734 -8.300 1.00 85.69 89 ASP A O 1
ATOM 664 N N . HIS A 1 90 ? -8.005 -4.720 -9.527 1.00 86.81 90 HIS A N 1
ATOM 665 C CA . HIS A 1 90 ? -8.165 -3.922 -10.742 1.00 86.81 90 HIS A CA 1
ATOM 666 C C . HIS A 1 90 ? -8.246 -2.412 -10.462 1.00 86.81 90 HIS A C 1
ATOM 668 O O . HIS A 1 90 ? -9.139 -1.714 -10.952 1.00 86.81 90 HIS A O 1
ATOM 674 N N . GLY A 1 91 ? -7.313 -1.888 -9.662 1.00 82.69 91 GLY A N 1
ATOM 675 C CA . GLY A 1 91 ? -7.217 -0.462 -9.341 1.00 82.69 91 GLY A CA 1
ATOM 676 C C . GLY A 1 91 ? -7.970 -0.057 -8.077 1.00 82.69 91 GLY A C 1
ATOM 677 O O . GLY A 1 91 ? -7.999 1.129 -7.731 1.00 82.69 91 GLY A O 1
ATOM 678 N N . THR A 1 92 ? -8.574 -1.022 -7.381 1.00 87.62 92 THR A N 1
ATOM 679 C CA . THR A 1 92 ? -9.102 -0.844 -6.028 1.00 87.62 92 THR A CA 1
ATOM 680 C C . THR A 1 92 ? -8.130 -1.457 -5.035 1.00 87.62 92 THR A C 1
ATOM 682 O O . THR A 1 92 ? -8.018 -2.679 -4.930 1.00 87.62 92 THR A O 1
ATOM 685 N N . ILE A 1 93 ? -7.468 -0.605 -4.257 1.00 86.25 93 ILE A N 1
ATOM 686 C CA . ILE A 1 93 ? -6.622 -1.055 -3.160 1.00 86.25 93 ILE A CA 1
ATOM 687 C C . ILE A 1 93 ? -7.514 -1.398 -1.984 1.00 86.25 93 ILE A C 1
ATOM 689 O O . ILE A 1 93 ? -8.344 -0.600 -1.550 1.00 86.25 93 ILE A O 1
ATOM 693 N N . ASN A 1 94 ? -7.322 -2.599 -1.473 1.00 86.12 94 ASN A N 1
ATOM 694 C CA . ASN A 1 94 ? -8.018 -3.136 -0.329 1.00 86.12 94 ASN A CA 1
ATOM 695 C C . ASN A 1 94 ? -7.025 -3.320 0.816 1.00 86.12 94 ASN A C 1
ATOM 697 O O . ASN A 1 94 ? -5.874 -3.700 0.599 1.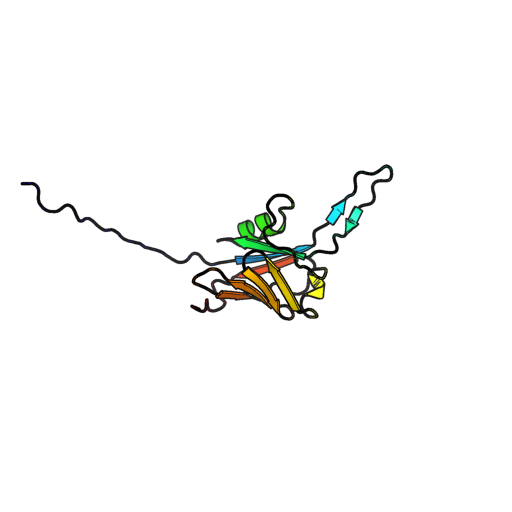00 86.12 94 ASN A O 1
ATOM 701 N N . TYR A 1 95 ? -7.490 -3.067 2.031 1.00 84.50 95 TYR A N 1
ATOM 702 C CA . TYR A 1 95 ? -6.778 -3.335 3.268 1.00 84.50 95 TYR A CA 1
ATOM 703 C C . TYR A 1 95 ? -7.741 -3.932 4.283 1.00 84.50 95 TYR A C 1
ATOM 705 O O . TYR A 1 95 ? -8.818 -3.390 4.520 1.00 84.50 95 TYR A O 1
ATOM 713 N N . GLU A 1 96 ? -7.346 -5.021 4.918 1.00 83.19 96 GLU A N 1
ATOM 714 C CA . GLU A 1 96 ? -8.159 -5.701 5.911 1.00 83.19 96 GLU A CA 1
ATOM 715 C C . GLU A 1 96 ? -7.322 -6.076 7.139 1.00 83.19 96 GLU A C 1
ATOM 717 O O . GLU A 1 96 ? -6.253 -6.672 7.018 1.00 83.19 96 GLU A O 1
ATOM 722 N N . ASP A 1 97 ? -7.820 -5.745 8.332 1.00 80.75 97 ASP A N 1
ATOM 723 C CA . ASP A 1 97 ? -7.288 -6.244 9.611 1.00 80.75 97 ASP A CA 1
ATOM 724 C C . ASP A 1 97 ? -8.235 -7.269 10.234 1.00 80.75 97 ASP A C 1
ATOM 726 O O . ASP A 1 97 ? -9.121 -7.739 9.549 1.00 80.75 97 ASP A O 1
ATOM 730 N N . ASP A 1 98 ? -8.098 -7.665 11.499 1.00 80.75 98 ASP A N 1
ATOM 731 C CA . ASP A 1 98 ? -8.967 -8.694 12.101 1.00 80.75 98 ASP A CA 1
ATOM 732 C C . ASP A 1 98 ? -10.457 -8.310 12.183 1.00 80.75 98 ASP A C 1
ATOM 734 O O . ASP A 1 98 ? -11.315 -9.176 12.352 1.00 80.75 98 ASP A O 1
ATOM 738 N N . THR A 1 99 ? -10.789 -7.025 12.072 1.00 78.62 99 THR A N 1
ATOM 739 C CA . THR A 1 99 ? -12.123 -6.496 12.395 1.00 78.62 99 THR A CA 1
ATOM 740 C C . THR A 1 99 ? -12.787 -5.742 11.257 1.00 78.62 99 THR A C 1
ATOM 742 O O . THR A 1 99 ? -14.019 -5.671 11.208 1.00 78.62 99 THR A O 1
ATOM 745 N N . THR A 1 100 ? -11.992 -5.163 10.364 1.00 79.25 100 THR A N 1
ATOM 746 C CA . THR A 1 100 ? -12.476 -4.177 9.406 1.00 79.25 100 THR A CA 1
ATOM 747 C C . THR A 1 100 ? -11.781 -4.342 8.061 1.00 79.25 100 THR A C 1
ATOM 749 O O . THR A 1 100 ? -10.588 -4.634 7.984 1.00 79.25 100 THR A O 1
ATOM 752 N N . HIS A 1 101 ? -12.554 -4.128 7.000 1.00 85.12 101 HIS A N 1
ATOM 753 C CA . HIS A 1 101 ? -12.102 -4.051 5.617 1.00 85.12 101 HIS A CA 1
ATOM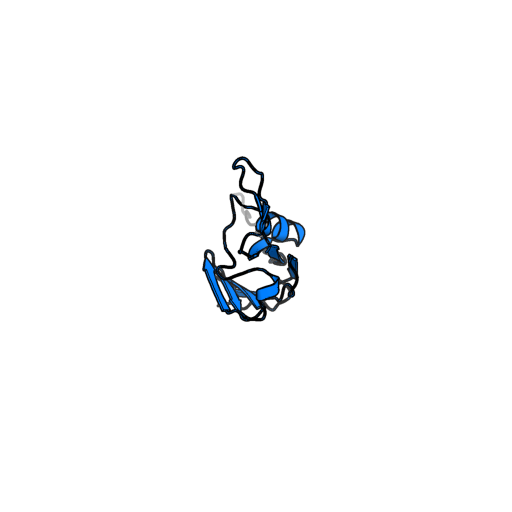 754 C C . HIS A 1 101 ? -12.316 -2.633 5.086 1.00 85.12 101 HIS A C 1
ATOM 756 O O . HIS A 1 101 ? -13.431 -2.108 5.123 1.00 85.12 101 HIS A O 1
ATOM 762 N N . TRP A 1 102 ? -11.248 -2.034 4.573 1.00 83.81 102 TRP A N 1
ATOM 763 C CA . TRP A 1 102 ? -11.218 -0.742 3.901 1.00 83.81 102 TRP A CA 1
ATOM 764 C C . TRP A 1 102 ? -10.812 -0.920 2.446 1.00 83.81 102 TRP A C 1
ATOM 766 O O . TRP A 1 102 ? -9.987 -1.773 2.120 1.00 83.81 102 TRP A O 1
ATOM 776 N N . PHE A 1 103 ? -11.357 -0.090 1.565 1.00 86.19 103 PHE A N 1
ATOM 777 C CA . PHE A 1 103 ? -10.989 -0.116 0.158 1.00 86.19 103 PHE A CA 1
ATOM 778 C C . PHE A 1 103 ? -11.194 1.248 -0.488 1.00 86.19 103 PHE A C 1
ATOM 780 O O . PHE A 1 103 ? -12.159 1.954 -0.188 1.00 86.19 103 PHE A O 1
ATOM 787 N N . CYS A 1 104 ? -10.296 1.621 -1.392 1.00 85.88 104 CYS A N 1
ATOM 788 C CA . CYS A 1 104 ? -10.464 2.796 -2.235 1.00 85.88 104 CYS A CA 1
ATOM 789 C C . CYS A 1 104 ? -9.576 2.711 -3.482 1.00 85.88 104 CYS A C 1
ATOM 791 O O . CYS A 1 104 ? -8.633 1.924 -3.546 1.00 85.88 104 CYS A O 1
ATOM 793 N N . SER A 1 105 ? -9.900 3.513 -4.497 1.00 88.38 105 SER A N 1
ATOM 794 C CA . SER A 1 105 ? -9.054 3.649 -5.681 1.00 88.38 105 SER A CA 1
ATOM 795 C C . SER A 1 105 ? -8.105 4.825 -5.497 1.00 88.38 105 SER A C 1
ATOM 797 O O . SER A 1 105 ? -8.553 5.953 -5.289 1.00 88.38 105 SER A O 1
ATOM 799 N N . THR A 1 106 ? -6.802 4.563 -5.575 1.00 83.56 106 THR A N 1
ATOM 800 C CA . THR A 1 106 ? -5.751 5.584 -5.463 1.00 83.56 106 THR A CA 1
ATOM 801 C C . THR A 1 106 ? -5.461 6.279 -6.798 1.00 83.56 106 THR A C 1
ATOM 803 O O . THR A 1 106 ? -4.703 7.244 -6.825 1.00 83.56 106 THR A O 1
ATOM 806 N N . GLY A 1 107 ? -6.067 5.815 -7.897 1.00 81.75 107 GLY A N 1
ATOM 807 C CA . GLY A 1 107 ? -5.781 6.256 -9.264 1.00 81.75 107 GLY A CA 1
ATOM 808 C C . GLY A 1 107 ? -4.836 5.312 -10.016 1.00 81.75 107 GLY A C 1
ATOM 809 O O . GLY A 1 107 ? -4.512 4.227 -9.543 1.00 81.75 107 GLY A O 1
ATOM 810 N N . SER A 1 108 ? -4.425 5.722 -11.219 1.00 77.62 108 SER A N 1
ATOM 811 C CA . SER A 1 108 ? -3.605 4.923 -12.148 1.00 77.62 108 SER A CA 1
ATOM 812 C C . SER A 1 108 ? -2.293 5.616 -12.534 1.00 77.62 108 SER A C 1
ATOM 814 O O . SER A 1 108 ? -1.779 5.414 -13.632 1.00 77.62 108 SER A O 1
ATOM 816 N N . GLU A 1 109 ? -1.799 6.510 -11.682 1.00 83.50 109 GLU A N 1
ATOM 817 C CA . GLU A 1 109 ? -0.526 7.203 -11.888 1.00 83.50 109 GLU A CA 1
ATOM 818 C C . GLU A 1 109 ? 0.603 6.519 -11.099 1.00 83.50 109 GLU A C 1
ATOM 820 O O . GLU A 1 109 ? 0.385 5.560 -10.361 1.00 83.50 109 GLU A O 1
ATOM 825 N N . SER A 1 110 ? 1.835 7.022 -11.222 1.00 82.25 110 SER A N 1
ATOM 826 C CA . SER A 1 110 ? 2.999 6.503 -10.486 1.00 82.25 110 SER A CA 1
ATOM 827 C C . SER A 1 110 ? 2.911 6.693 -8.966 1.00 82.25 110 SER A C 1
ATOM 829 O O . SER A 1 110 ? 3.721 6.138 -8.221 1.00 82.25 110 SER A O 1
ATOM 831 N N . ARG A 1 111 ? 1.950 7.493 -8.501 1.00 88.06 111 ARG A N 1
ATOM 832 C CA . ARG A 1 111 ? 1.666 7.771 -7.098 1.00 88.06 111 ARG A CA 1
ATOM 833 C C . ARG A 1 111 ? 0.203 8.180 -6.959 1.00 88.06 111 ARG A C 1
ATOM 835 O O . ARG A 1 111 ? -0.305 8.917 -7.797 1.00 88.06 111 ARG A O 1
ATOM 842 N N . GLY A 1 112 ? -0.441 7.769 -5.875 1.00 89.06 112 GLY A N 1
ATOM 843 C CA . GLY A 1 112 ? -1.831 8.126 -5.616 1.00 89.06 112 GLY A CA 1
ATOM 844 C C . GLY A 1 112 ? -2.254 7.849 -4.183 1.00 89.06 112 GLY A C 1
ATOM 845 O O . GLY A 1 112 ? -1.613 7.063 -3.488 1.00 89.06 112 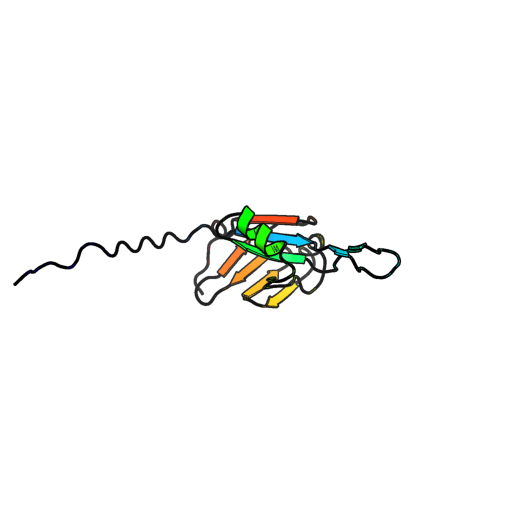GLY A O 1
ATOM 846 N N . SER A 1 113 ? -3.324 8.490 -3.734 1.00 90.06 113 SER A N 1
ATOM 847 C CA . SER A 1 113 ? -3.865 8.371 -2.378 1.00 90.06 113 SER A CA 1
ATOM 848 C C . SER A 1 113 ? -5.382 8.465 -2.399 1.00 90.06 113 SER A C 1
ATOM 850 O O . SER A 1 113 ? -5.980 9.052 -3.302 1.00 90.06 113 SER A O 1
ATOM 852 N N . CYS A 1 114 ? -6.016 7.884 -1.390 1.00 88.12 114 CYS A N 1
ATOM 853 C CA . CYS A 1 114 ? -7.444 8.020 -1.173 1.00 88.12 114 CYS A CA 1
ATOM 854 C C . CYS A 1 114 ? -7.803 7.851 0.303 1.00 88.12 114 CYS A C 1
ATOM 856 O O . CYS A 1 114 ? -7.152 7.114 1.046 1.00 88.12 114 CYS A O 1
ATOM 858 N N . ASP A 1 115 ? -8.869 8.536 0.713 1.00 87.62 115 ASP A N 1
ATOM 859 C CA . ASP A 1 115 ? -9.505 8.335 2.011 1.00 87.62 115 ASP A CA 1
ATOM 860 C C . ASP A 1 115 ? -10.381 7.074 1.945 1.00 87.62 115 ASP A C 1
ATOM 862 O O . ASP A 1 115 ? -11.485 7.073 1.391 1.00 87.62 115 ASP A O 1
ATOM 866 N N . ALA A 1 116 ? -9.873 5.979 2.503 1.00 76.69 116 ALA A N 1
ATOM 867 C CA . ALA A 1 116 ? -10.595 4.723 2.659 1.00 76.69 116 ALA A CA 1
ATOM 868 C C . ALA A 1 116 ? -11.528 4.725 3.886 1.00 76.69 116 ALA A C 1
ATOM 870 O O . ALA A 1 116 ? -12.371 3.842 4.016 1.00 76.69 116 ALA A O 1
ATOM 871 N N . GLY A 1 117 ? -11.436 5.725 4.768 1.00 62.94 117 GLY A N 1
ATOM 872 C CA . GLY A 1 117 ? -12.372 5.996 5.862 1.00 62.94 117 GLY A CA 1
ATOM 873 C C . GLY A 1 117 ? -13.715 6.572 5.397 1.00 62.94 117 GLY A C 1
ATOM 874 O O . GLY A 1 117 ? -14.698 6.489 6.135 1.00 62.94 117 GLY A O 1
ATOM 875 N N . ALA A 1 118 ? -13.789 7.078 4.161 1.00 55.62 118 ALA A N 1
ATOM 876 C CA . ALA A 1 118 ? -15.035 7.413 3.460 1.00 55.62 118 ALA A CA 1
ATOM 877 C C . ALA A 1 118 ? -15.525 6.293 2.511 1.00 55.62 118 ALA A C 1
ATOM 879 O O . ALA A 1 118 ? -16.686 6.291 2.091 1.00 55.62 118 ALA A O 1
ATOM 880 N N . GLY A 1 119 ? -14.671 5.312 2.203 1.00 53.53 119 GLY A N 1
ATOM 881 C CA . GLY A 1 119 ? -15.007 4.082 1.484 1.00 53.53 119 GLY A CA 1
ATOM 882 C C . GLY A 1 119 ? -15.547 3.028 2.445 1.00 53.53 119 GLY A C 1
ATOM 883 O O . GLY A 1 119 ? -14.802 2.159 2.868 1.00 53.53 119 GLY A O 1
ATOM 884 N N . VAL A 1 120 ? -16.825 3.168 2.827 1.00 51.53 120 VAL A N 1
ATOM 885 C CA . VAL A 1 120 ? -17.621 2.299 3.728 1.00 51.53 120 VAL A CA 1
ATOM 886 C C . VAL A 1 120 ? -16.810 1.151 4.353 1.00 51.53 120 VAL A C 1
ATOM 888 O O . VAL A 1 120 ? -16.806 0.054 3.783 1.00 51.53 120 VAL A O 1
ATOM 891 N N . PRO A 1 121 ? -16.146 1.365 5.509 1.00 57.44 121 PRO A N 1
ATOM 892 C CA . PRO A 1 121 ? -15.502 0.275 6.224 1.00 57.44 121 PRO A CA 1
ATOM 893 C C . PRO A 1 121 ? -16.529 -0.831 6.460 1.00 57.44 121 PRO A C 1
ATOM 895 O O . PRO A 1 121 ? -17.565 -0.618 7.101 1.00 57.44 121 PRO A O 1
ATOM 898 N N . LYS A 1 122 ? -16.276 -2.008 5.891 1.00 60.41 122 LYS A N 1
ATOM 899 C CA . LYS A 1 122 ? -17.131 -3.175 6.090 1.00 60.41 122 LYS A CA 1
ATOM 900 C C . LYS A 1 122 ? -16.594 -3.922 7.296 1.00 60.41 122 LYS A C 1
ATOM 902 O O . LYS A 1 122 ? -15.423 -4.291 7.333 1.00 60.41 122 LYS A O 1
ATOM 907 N N . LYS A 1 123 ? -17.448 -4.137 8.296 1.00 62.84 123 LYS A N 1
ATOM 908 C CA . LYS A 1 123 ? -17.161 -5.160 9.303 1.00 62.84 123 LYS A CA 1
ATOM 909 C C . LYS A 1 123 ? -17.113 -6.506 8.588 1.00 62.84 123 LYS A C 1
ATOM 911 O O . LYS A 1 123 ? -17.962 -6.736 7.722 1.00 62.84 123 LYS A O 1
ATOM 916 N N . LYS A 1 124 ? -16.133 -7.334 8.941 1.00 60.75 124 LYS A N 1
ATOM 917 C CA . LYS A 1 124 ? -16.085 -8.721 8.470 1.00 60.75 124 LYS A CA 1
ATOM 918 C C . LYS A 1 124 ? -17.325 -9.506 8.876 1.00 60.75 124 LYS A C 1
ATOM 920 O O . LYS A 1 124 ? -17.875 -9.214 9.967 1.00 60.75 124 LYS A O 1
#

Foldseek 3Di:
DDDDPDPDPPPPPVPQFKKKKKAWDWDFDPPDPTDTHGDQWIAMAIDSDQVRRVVQSHDPPNRQWINPPGALLCLLPDWADIGQQWTGDNQKIWGDDPFWIFIDGQDNDNMGMDGSSVVPIDTD

Organism: NCBI:txid1237068